Protein AF-A0A2K2V4R6-F1 (afdb_monomer_lite)

pLDDT: mean 94.75, std 5.12, range [68.94, 98.12]

Structure (mmCIF, N/CA/C/O backbone):
data_AF-A0A2K2V4R6-F1
#
_entry.id   AF-A0A2K2V4R6-F1
#
loop_
_atom_site.group_PDB
_atom_site.id
_atom_site.type_symbol
_atom_site.label_atom_id
_atom_site.label_alt_id
_atom_site.label_comp_id
_atom_site.label_asym_id
_atom_site.label_entity_id
_atom_site.label_seq_id
_atom_site.pdbx_PDB_ins_code
_atom_site.Cartn_x
_atom_site.Cartn_y
_atom_site.Cartn_z
_atom_site.occupancy
_atom_site.B_iso_or_equiv
_atom_site.auth_seq_id
_atom_site.auth_comp_id
_atom_site.auth_asym_id
_atom_site.auth_atom_id
_atom_site.pdbx_PDB_model_num
ATOM 1 N N . MET A 1 1 ? -5.737 -16.387 4.456 1.00 74.44 1 MET A N 1
ATOM 2 C CA . MET A 1 1 ? -4.474 -15.658 4.214 1.00 74.44 1 MET A CA 1
ATOM 3 C C . MET A 1 1 ? -4.556 -15.126 2.799 1.00 74.44 1 MET A C 1
ATOM 5 O O . MET A 1 1 ? -4.904 -15.907 1.922 1.00 74.44 1 MET A O 1
ATOM 9 N N . ILE A 1 2 ? -4.364 -13.822 2.600 1.00 91.00 2 ILE A N 1
ATOM 10 C CA . ILE A 1 2 ? -4.498 -13.191 1.280 1.00 91.00 2 ILE A CA 1
ATOM 11 C C . ILE A 1 2 ? -3.366 -13.734 0.386 1.00 91.00 2 ILE A C 1
ATOM 13 O O . ILE A 1 2 ? -2.211 -13.632 0.804 1.00 91.00 2 ILE A O 1
ATOM 17 N N . PRO A 1 3 ? -3.648 -14.341 -0.782 1.00 96.25 3 PRO A N 1
ATOM 18 C CA . PRO A 1 3 ? -2.596 -14.892 -1.634 1.00 96.25 3 PRO A CA 1
ATOM 19 C C . PRO A 1 3 ? -1.662 -13.799 -2.177 1.00 96.25 3 PRO A C 1
ATOM 21 O O . PRO A 1 3 ? -2.056 -12.640 -2.281 1.00 96.25 3 PRO A O 1
ATOM 24 N N . GLU A 1 4 ? -0.415 -14.144 -2.514 1.00 97.62 4 GLU A N 1
ATOM 25 C CA . GLU A 1 4 ? 0.493 -13.187 -3.160 1.00 97.62 4 GLU A CA 1
ATOM 26 C C . GLU A 1 4 ? 0.011 -12.906 -4.593 1.00 97.62 4 GLU A C 1
ATOM 28 O O . GLU A 1 4 ? -0.136 -13.843 -5.385 1.00 97.62 4 GLU A O 1
ATOM 33 N N . PRO A 1 5 ? -0.224 -11.638 -4.976 1.00 97.56 5 PRO A N 1
ATOM 34 C CA . PRO A 1 5 ? -0.698 -11.311 -6.312 1.00 97.56 5 PRO A CA 1
ATOM 35 C C . PRO A 1 5 ? 0.477 -11.240 -7.299 1.00 97.56 5 PRO A C 1
ATOM 37 O O . PRO A 1 5 ? 0.893 -10.155 -7.712 1.00 97.56 5 PRO A O 1
ATOM 40 N N . VAL A 1 6 ? 1.012 -12.401 -7.688 1.00 97.88 6 VAL A N 1
ATOM 41 C CA . VAL A 1 6 ? 2.203 -12.522 -8.557 1.00 97.88 6 VAL A CA 1
ATOM 42 C C . VAL A 1 6 ? 2.048 -11.740 -9.866 1.00 97.88 6 VAL A C 1
ATOM 44 O O . VAL A 1 6 ? 2.954 -11.014 -10.259 1.00 97.88 6 VAL A O 1
ATOM 47 N N . GLU A 1 7 ? 0.882 -11.800 -10.512 1.00 97.88 7 GLU A N 1
ATOM 48 C CA . GLU A 1 7 ? 0.629 -11.062 -11.760 1.00 97.88 7 GLU A CA 1
ATOM 49 C C . GLU A 1 7 ? 0.729 -9.538 -11.580 1.00 97.88 7 GLU A C 1
ATOM 51 O O . GLU A 1 7 ? 1.312 -8.848 -12.419 1.00 97.88 7 GLU A O 1
ATOM 56 N N . ILE A 1 8 ? 0.208 -9.014 -10.463 1.00 98.12 8 ILE A N 1
ATOM 57 C CA . ILE A 1 8 ? 0.298 -7.587 -10.120 1.00 98.12 8 ILE A CA 1
ATOM 58 C C . ILE A 1 8 ? 1.752 -7.221 -9.816 1.00 98.12 8 ILE A C 1
ATOM 60 O O . ILE A 1 8 ? 2.223 -6.175 -10.259 1.00 98.12 8 ILE A O 1
ATOM 64 N N . LYS A 1 9 ? 2.478 -8.085 -9.096 1.00 98.12 9 LYS A N 1
ATOM 65 C CA . LYS A 1 9 ? 3.902 -7.895 -8.794 1.00 98.12 9 LYS A CA 1
ATOM 66 C C . LYS A 1 9 ? 4.727 -7.769 -10.074 1.00 98.12 9 LYS A C 1
ATOM 68 O O . LYS A 1 9 ? 5.493 -6.819 -10.213 1.00 98.12 9 LYS A O 1
ATOM 73 N N . GLU A 1 10 ? 4.521 -8.675 -11.027 1.00 97.81 10 GLU A N 1
ATOM 74 C CA . GLU A 1 10 ? 5.193 -8.648 -12.330 1.00 97.81 10 GLU A CA 1
ATOM 75 C C . GLU A 1 10 ? 4.836 -7.410 -13.151 1.00 97.81 10 GLU A C 1
ATOM 77 O O . GLU A 1 10 ? 5.681 -6.836 -13.838 1.00 97.81 10 GLU A O 1
ATOM 82 N N . GLU A 1 11 ? 3.586 -6.960 -13.083 1.00 97.69 11 GLU A N 1
ATOM 83 C CA . GLU A 1 11 ? 3.190 -5.723 -13.743 1.00 97.69 11 GLU A CA 1
ATOM 84 C C . GLU A 1 11 ? 3.884 -4.498 -13.146 1.00 97.69 11 GLU A C 1
ATOM 86 O O . GLU A 1 11 ? 4.413 -3.676 -13.894 1.00 97.69 11 GLU A O 1
ATOM 91 N N . ILE A 1 12 ? 3.961 -4.407 -11.817 1.00 97.88 12 ILE A N 1
ATOM 92 C CA . ILE A 1 12 ? 4.695 -3.335 -11.141 1.00 97.88 12 ILE A CA 1
ATOM 93 C C . ILE A 1 12 ? 6.175 -3.370 -11.540 1.00 97.88 12 ILE A C 1
ATOM 95 O O . ILE A 1 12 ? 6.723 -2.323 -11.877 1.00 97.88 12 ILE A O 1
ATOM 99 N N . ARG A 1 13 ? 6.809 -4.553 -11.594 1.00 97.25 13 ARG A N 1
ATOM 100 C CA . ARG A 1 13 ? 8.203 -4.705 -12.060 1.00 97.25 13 ARG A CA 1
ATOM 101 C C . ARG A 1 13 ? 8.403 -4.153 -13.468 1.00 97.25 13 ARG A C 1
ATOM 103 O O . ARG A 1 13 ? 9.362 -3.423 -13.702 1.00 97.25 13 ARG A O 1
ATOM 110 N N . ARG A 1 14 ? 7.484 -4.443 -14.397 1.00 97.31 14 ARG A N 1
ATOM 111 C CA . ARG A 1 14 ? 7.527 -3.866 -15.752 1.00 97.31 14 ARG A CA 1
ATOM 112 C C . ARG A 1 14 ? 7.420 -2.343 -15.718 1.00 97.31 14 ARG A C 1
ATOM 114 O O . ARG A 1 14 ? 8.183 -1.672 -16.405 1.00 97.31 14 ARG A O 1
ATOM 121 N N . MET A 1 15 ? 6.522 -1.795 -14.900 1.00 97.38 15 MET A N 1
ATOM 122 C CA . MET A 1 15 ? 6.350 -0.345 -14.772 1.00 97.38 15 MET A CA 1
ATOM 123 C C . MET A 1 15 ? 7.565 0.345 -14.141 1.00 97.38 15 MET A C 1
ATOM 125 O O . MET A 1 15 ? 7.925 1.432 -14.583 1.00 97.38 15 MET A O 1
ATOM 129 N N . MET A 1 16 ? 8.250 -0.288 -13.186 1.00 96.56 16 MET A N 1
ATOM 130 C CA . MET A 1 16 ? 9.500 0.233 -12.607 1.00 96.56 16 MET A CA 1
ATOM 131 C C . MET A 1 16 ? 10.611 0.415 -13.655 1.00 96.56 16 MET A C 1
ATOM 133 O O . MET A 1 16 ? 11.476 1.264 -13.483 1.00 96.56 16 MET A O 1
ATOM 137 N N . GLY A 1 17 ? 10.584 -0.341 -14.760 1.00 95.75 17 GLY A N 1
ATOM 138 C CA . GLY A 1 17 ? 11.509 -0.153 -15.884 1.00 95.75 17 GLY A CA 1
ATOM 139 C C . GLY A 1 17 ? 11.176 1.038 -16.795 1.00 95.75 17 GLY A C 1
ATOM 140 O O . GLY A 1 17 ? 11.973 1.373 -17.667 1.00 95.75 17 GLY A O 1
ATOM 141 N N . VAL A 1 18 ? 10.004 1.660 -16.625 1.00 95.75 18 VAL A N 1
ATOM 142 C CA . VAL A 1 18 ? 9.476 2.718 -17.509 1.00 95.75 18 VAL A CA 1
ATOM 143 C C . VAL A 1 18 ? 9.263 4.042 -16.767 1.00 95.75 18 VAL A C 1
ATOM 145 O O . VAL A 1 18 ? 9.304 5.105 -17.383 1.00 95.75 18 VAL A O 1
ATOM 148 N N . MET A 1 19 ? 9.028 4.006 -15.454 1.00 95.69 19 MET A N 1
ATOM 149 C CA . MET A 1 19 ? 8.746 5.187 -14.634 1.00 95.69 19 MET A CA 1
ATOM 150 C C . MET A 1 19 ? 9.382 5.094 -13.248 1.00 95.69 19 MET A C 1
ATOM 152 O O . MET A 1 19 ? 9.908 4.053 -12.864 1.00 95.69 19 MET A O 1
ATOM 156 N N . ASP A 1 20 ? 9.298 6.192 -12.490 1.00 97.19 20 ASP A N 1
ATOM 157 C CA . ASP A 1 20 ? 9.737 6.231 -11.096 1.00 97.19 20 ASP A CA 1
ATOM 158 C C . ASP A 1 20 ? 9.135 5.070 -10.296 1.00 97.19 20 ASP A C 1
ATOM 160 O O . ASP A 1 20 ? 7.932 4.803 -10.343 1.00 97.19 20 ASP A O 1
ATOM 164 N N . GLU A 1 21 ? 9.984 4.383 -9.542 1.00 96.31 21 GLU A N 1
ATOM 165 C CA . GLU A 1 21 ? 9.611 3.165 -8.834 1.00 96.31 21 GLU A CA 1
ATOM 166 C C . GLU A 1 21 ? 8.514 3.404 -7.794 1.00 96.31 21 GLU A C 1
ATOM 168 O O . GLU A 1 21 ? 7.592 2.594 -7.652 1.00 96.31 21 GLU A O 1
ATOM 173 N N . LYS A 1 22 ? 8.582 4.538 -7.079 1.00 94.75 22 LYS A N 1
ATOM 174 C CA . LYS A 1 22 ? 7.561 4.898 -6.095 1.00 94.75 22 LYS A CA 1
ATOM 175 C C . LYS A 1 22 ? 6.238 5.191 -6.782 1.00 94.75 22 LYS A C 1
ATOM 177 O O . LYS A 1 22 ? 5.216 4.972 -6.158 1.00 94.75 22 LYS A O 1
ATOM 182 N N . LEU A 1 23 ? 6.217 5.646 -8.033 1.00 95.75 23 LEU A N 1
ATOM 183 C CA . LEU A 1 23 ? 4.974 5.760 -8.802 1.00 95.75 23 LEU A CA 1
ATOM 184 C C . LEU A 1 23 ? 4.505 4.401 -9.336 1.00 95.75 23 LEU A C 1
ATOM 186 O O . LEU A 1 23 ? 3.311 4.105 -9.291 1.00 95.75 23 LEU A O 1
ATOM 190 N N . ALA A 1 24 ? 5.428 3.547 -9.781 1.00 97.38 24 ALA A N 1
ATOM 191 C CA . ALA A 1 24 ? 5.121 2.229 -10.330 1.00 97.38 24 ALA A CA 1
ATOM 192 C C . ALA A 1 24 ? 4.385 1.326 -9.326 1.00 97.38 24 ALA A C 1
ATOM 194 O O . ALA A 1 24 ? 3.434 0.640 -9.695 1.00 97.38 24 ALA A O 1
ATOM 195 N N . VAL A 1 25 ? 4.754 1.358 -8.040 1.00 97.00 25 VAL A N 1
ATOM 196 C CA . VAL A 1 25 ? 4.080 0.550 -7.002 1.00 97.00 25 VAL A CA 1
ATOM 197 C C . VAL A 1 25 ? 2.650 1.024 -6.680 1.00 97.00 25 VAL A C 1
ATOM 199 O O . VAL A 1 25 ? 1.868 0.309 -6.051 1.00 97.00 25 VAL A O 1
ATOM 202 N N . TRP A 1 26 ? 2.279 2.212 -7.160 1.00 97.62 26 TRP A N 1
ATOM 203 C CA . TRP A 1 26 ? 0.923 2.768 -7.105 1.00 97.62 26 TRP A CA 1
ATOM 204 C C . TRP A 1 26 ? 0.216 2.717 -8.463 1.00 97.62 26 TRP A C 1
ATOM 206 O O . TRP A 1 26 ? -0.875 3.270 -8.618 1.00 97.62 26 TRP A O 1
ATOM 216 N N . TYR A 1 27 ? 0.803 2.042 -9.457 1.00 95.19 27 TYR A N 1
ATOM 217 C CA . TYR A 1 27 ? 0.268 1.993 -10.810 1.00 95.19 27 TYR A CA 1
ATOM 218 C C . TYR A 1 27 ? -1.165 1.447 -10.827 1.00 95.19 27 TYR A C 1
ATOM 220 O O . TYR A 1 27 ? -1.438 0.304 -10.446 1.00 95.19 27 TYR A O 1
ATOM 228 N N . GLY A 1 28 ? -2.102 2.313 -11.227 1.00 95.50 28 GLY A N 1
ATOM 229 C CA . GLY A 1 28 ? -3.536 2.021 -11.254 1.00 95.50 28 GLY A CA 1
ATOM 230 C C . GLY A 1 28 ? -4.130 1.609 -9.903 1.00 95.50 28 GLY A C 1
ATOM 231 O O . GLY A 1 28 ? -5.210 1.024 -9.883 1.00 95.50 28 GLY A O 1
ATOM 232 N N . ASN A 1 29 ? -3.427 1.850 -8.789 1.00 97.62 29 ASN A N 1
ATOM 233 C CA . ASN A 1 29 ? -3.751 1.328 -7.460 1.00 97.62 29 ASN A CA 1
ATOM 234 C C . ASN A 1 29 ? -4.057 -0.182 -7.454 1.00 97.62 29 ASN A C 1
ATOM 236 O O . ASN A 1 29 ? -4.929 -0.636 -6.708 1.00 97.62 29 ASN A O 1
ATOM 240 N N . LYS A 1 30 ? -3.403 -0.969 -8.320 1.00 97.88 30 LYS A N 1
ATOM 241 C CA . LYS A 1 30 ? -3.750 -2.385 -8.530 1.00 97.88 30 LYS A CA 1
ATOM 242 C C . LYS A 1 30 ? -3.524 -3.217 -7.272 1.00 97.88 30 LYS A C 1
ATOM 244 O O . LYS A 1 30 ? -4.426 -3.932 -6.837 1.00 97.88 30 LYS A O 1
ATOM 249 N N . LEU A 1 31 ? -2.356 -3.063 -6.650 1.00 97.75 31 LEU A N 1
ATOM 250 C CA . LEU A 1 31 ? -2.006 -3.751 -5.407 1.00 97.75 31 LEU A CA 1
ATOM 251 C C . LEU A 1 31 ? -2.886 -3.297 -4.236 1.00 97.75 31 LEU A C 1
ATOM 253 O O . LEU A 1 31 ? -3.403 -4.116 -3.482 1.00 97.75 31 LEU A O 1
ATOM 257 N N . GLN A 1 32 ? -3.098 -1.988 -4.115 1.00 97.94 32 GLN A N 1
ATOM 258 C CA . GLN A 1 32 ? -3.924 -1.378 -3.078 1.00 97.94 32 GLN A CA 1
ATOM 259 C C . GLN A 1 32 ? -5.363 -1.890 -3.190 1.00 97.94 32 GLN A C 1
ATOM 261 O O . GLN A 1 32 ? -5.951 -2.305 -2.199 1.00 97.94 32 GLN A O 1
ATOM 266 N N . SER A 1 33 ? -5.911 -1.944 -4.405 1.00 98.00 33 SER A N 1
ATOM 267 C CA . SER A 1 33 ? -7.257 -2.465 -4.659 1.00 98.00 33 SER A CA 1
ATOM 268 C C . SER A 1 33 ? -7.363 -3.961 -4.369 1.00 98.00 33 SER A C 1
ATOM 270 O O . SER A 1 33 ? -8.398 -4.412 -3.884 1.00 98.00 33 SER A O 1
ATOM 272 N N . TYR A 1 34 ? -6.314 -4.732 -4.665 1.00 98.06 34 TYR A N 1
ATOM 273 C CA . TYR A 1 34 ? -6.254 -6.159 -4.358 1.00 98.06 34 TYR A CA 1
ATOM 274 C C . TYR A 1 34 ? -6.348 -6.413 -2.850 1.00 98.06 34 TYR A C 1
ATOM 276 O O . TYR A 1 34 ? -7.217 -7.162 -2.417 1.00 98.06 34 TYR A O 1
ATOM 284 N N . ILE A 1 35 ? -5.527 -5.721 -2.055 1.00 96.94 35 ILE A N 1
ATOM 285 C CA . ILE A 1 35 ? -5.529 -5.846 -0.591 1.00 96.94 35 ILE A CA 1
ATOM 286 C C . ILE A 1 35 ? -6.832 -5.291 0.002 1.00 96.94 35 ILE A C 1
ATOM 288 O O . ILE A 1 35 ? -7.428 -5.907 0.881 1.00 96.94 35 ILE A O 1
ATOM 292 N N . TYR A 1 36 ? -7.322 -4.152 -0.499 1.00 97.56 36 TYR A N 1
ATOM 293 C CA . TYR A 1 36 ? -8.515 -3.498 0.040 1.00 97.56 36 TYR A CA 1
ATOM 294 C C . TYR A 1 36 ? -9.772 -4.363 -0.035 1.00 97.56 36 TYR A C 1
ATOM 296 O O . TYR A 1 36 ? -10.619 -4.265 0.846 1.00 97.56 36 TYR A O 1
ATOM 304 N N . LYS A 1 37 ? -9.903 -5.234 -1.044 1.00 96.56 37 LYS A N 1
ATOM 305 C CA . LYS A 1 37 ? -11.039 -6.170 -1.138 1.00 96.56 37 LYS A CA 1
ATOM 306 C C . LYS A 1 37 ? -11.201 -7.027 0.119 1.00 96.56 37 LYS A C 1
ATOM 308 O O . LYS A 1 37 ? -12.331 -7.329 0.484 1.00 96.56 37 LYS A O 1
ATOM 313 N N . GLU A 1 38 ? -10.097 -7.349 0.781 1.00 95.00 38 GLU A N 1
ATOM 314 C CA . GLU A 1 38 ? -10.052 -8.231 1.949 1.00 95.00 38 GLU A CA 1
ATOM 315 C C . GLU A 1 38 ? -10.283 -7.482 3.266 1.00 95.00 38 GLU A C 1
ATOM 317 O O . GLU A 1 38 ? -10.757 -8.062 4.237 1.00 95.00 38 GLU A O 1
ATOM 322 N N . VAL A 1 39 ? -9.978 -6.181 3.303 1.00 93.56 39 VAL A N 1
ATOM 323 C CA . VAL A 1 39 ? -10.125 -5.332 4.504 1.00 93.56 39 VAL A CA 1
ATOM 324 C C . VAL A 1 39 ? -11.285 -4.339 4.392 1.00 93.56 39 VAL A C 1
ATOM 326 O O . VAL A 1 39 ? -11.503 -3.502 5.272 1.00 93.56 39 VAL A O 1
ATOM 329 N N . LYS A 1 40 ? -12.056 -4.419 3.304 1.00 93.12 40 LYS A N 1
ATOM 330 C CA . LYS A 1 40 ? -13.234 -3.585 3.078 1.00 93.12 40 LYS A CA 1
ATOM 331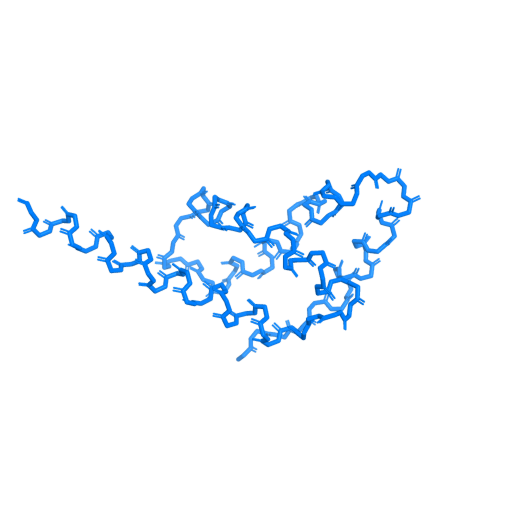 C C . LYS A 1 40 ? -14.241 -3.813 4.204 1.00 93.12 40 LYS A C 1
ATOM 333 O O . LYS A 1 40 ? -14.644 -4.939 4.472 1.00 93.12 40 LYS A O 1
ATOM 338 N N . GLY A 1 41 ? -14.682 -2.722 4.825 1.00 91.31 41 GLY A N 1
ATOM 339 C CA . GLY A 1 41 ? -15.583 -2.751 5.981 1.00 91.31 41 GLY A CA 1
ATOM 340 C C . GLY A 1 41 ? -14.868 -2.594 7.324 1.00 91.31 41 GLY A C 1
ATOM 341 O O . GLY A 1 41 ? -15.518 -2.207 8.286 1.00 91.31 41 GLY A O 1
ATOM 342 N N . MET A 1 42 ? -13.548 -2.803 7.377 1.00 91.19 42 MET A N 1
ATOM 343 C CA . MET A 1 42 ? -12.720 -2.457 8.545 1.00 91.19 42 MET A CA 1
ATOM 344 C C . MET A 1 42 ? -12.185 -1.022 8.460 1.00 91.19 42 MET A C 1
ATOM 346 O O . MET A 1 42 ? -11.961 -0.370 9.471 1.00 91.19 42 MET A O 1
ATOM 350 N N . ILE A 1 43 ? -11.967 -0.529 7.241 1.00 94.50 43 ILE A N 1
ATOM 351 C CA . ILE A 1 43 ? -11.424 0.800 6.959 1.00 94.50 43 ILE A CA 1
ATOM 352 C C . ILE A 1 43 ? -12.030 1.332 5.656 1.00 94.50 43 ILE A C 1
ATOM 354 O O . ILE A 1 43 ? -12.338 0.554 4.748 1.00 94.50 43 ILE A O 1
ATOM 358 N N . ASP A 1 44 ? -12.222 2.648 5.547 1.00 95.94 44 ASP A N 1
ATOM 359 C CA . ASP A 1 44 ? -12.628 3.272 4.288 1.00 95.94 44 ASP A CA 1
ATOM 360 C C . ASP A 1 44 ? -11.448 3.385 3.306 1.00 95.94 44 ASP A C 1
ATOM 362 O O . ASP A 1 44 ? -10.276 3.390 3.687 1.00 95.94 44 ASP A O 1
ATOM 366 N N . TRP A 1 45 ? -11.758 3.501 2.015 1.00 96.62 45 TRP A N 1
ATOM 367 C CA . TRP A 1 45 ? -10.751 3.529 0.952 1.00 96.62 45 TRP A CA 1
ATOM 368 C C . TRP A 1 45 ? -9.722 4.653 1.117 1.00 96.62 45 TRP A C 1
ATOM 370 O O . TRP A 1 45 ? -8.533 4.433 0.892 1.00 96.62 45 TRP A O 1
ATOM 380 N N . ARG A 1 46 ? -10.147 5.854 1.525 1.00 96.56 46 ARG A N 1
ATOM 381 C CA . ARG A 1 46 ? -9.246 7.005 1.648 1.00 96.56 46 ARG A CA 1
ATOM 382 C C . ARG A 1 46 ? -8.264 6.790 2.792 1.00 96.56 46 ARG A C 1
ATOM 384 O O . ARG A 1 46 ? -7.062 6.958 2.590 1.00 96.56 46 ARG A O 1
ATOM 391 N N . SER A 1 47 ? -8.762 6.382 3.956 1.00 95.94 47 SER A N 1
ATOM 392 C CA . SER A 1 47 ? -7.920 6.061 5.110 1.00 95.94 47 SER A CA 1
ATOM 393 C C . SER A 1 47 ? -6.971 4.898 4.821 1.00 95.94 47 SER A C 1
ATOM 395 O O . SER A 1 47 ? -5.814 4.917 5.241 1.00 95.94 47 SER A O 1
ATOM 397 N N . PHE A 1 48 ? -7.432 3.90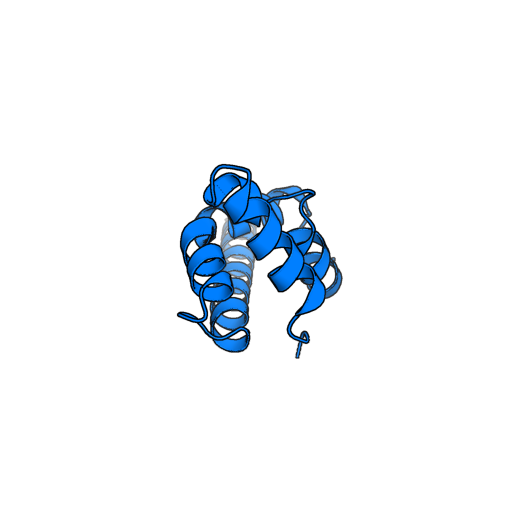0 4.065 1.00 97.44 48 PHE A N 1
ATOM 398 C CA . PHE A 1 48 ? -6.598 2.783 3.636 1.00 97.44 48 PHE A CA 1
ATOM 399 C C . PHE A 1 48 ? -5.446 3.236 2.734 1.00 97.44 48 PHE A C 1
ATOM 401 O O . PHE A 1 48 ? -4.303 2.846 2.963 1.00 97.44 48 PHE A O 1
ATOM 408 N N . LEU A 1 49 ? -5.705 4.097 1.744 1.00 97.50 49 LEU A N 1
ATOM 409 C CA . LEU A 1 49 ? -4.636 4.642 0.904 1.00 97.50 49 LEU A CA 1
ATOM 410 C C . LEU A 1 49 ? -3.633 5.468 1.714 1.00 97.50 49 LEU A C 1
ATOM 412 O O . LEU A 1 49 ? -2.432 5.372 1.468 1.00 97.50 49 LEU A O 1
ATOM 416 N N . GLU A 1 50 ? -4.093 6.237 2.704 1.00 96.62 50 GLU A N 1
ATOM 417 C CA . GLU A 1 50 ? -3.193 6.971 3.598 1.00 96.62 50 GLU A CA 1
ATOM 418 C C . GLU A 1 50 ? -2.300 6.020 4.407 1.00 96.62 50 GLU A C 1
ATOM 420 O O . GLU A 1 50 ? -1.089 6.233 4.498 1.00 96.62 50 GLU A O 1
ATOM 425 N N . LEU A 1 51 ? -2.865 4.939 4.949 1.00 96.38 51 LEU A N 1
ATOM 426 C CA . LEU A 1 51 ? -2.109 3.897 5.645 1.00 96.38 51 LEU A CA 1
ATOM 427 C C . LEU A 1 51 ? -1.055 3.279 4.718 1.00 96.38 51 LEU A C 1
ATOM 429 O O . LEU A 1 51 ? 0.127 3.252 5.058 1.00 96.38 51 LEU A O 1
ATOM 433 N N . MET A 1 52 ? -1.455 2.872 3.513 1.00 97.31 52 MET A N 1
ATOM 434 C CA . MET A 1 52 ? -0.551 2.281 2.522 1.00 97.31 52 MET A CA 1
ATOM 435 C C . MET A 1 52 ? 0.553 3.253 2.079 1.00 97.31 52 MET A C 1
ATOM 437 O O . MET A 1 52 ? 1.679 2.825 1.827 1.00 97.31 52 MET A O 1
ATOM 441 N N . SER A 1 53 ? 0.280 4.564 2.030 1.00 96.81 53 SER A N 1
ATOM 442 C CA . SER A 1 53 ? 1.271 5.586 1.649 1.00 96.81 53 SER A CA 1
ATOM 44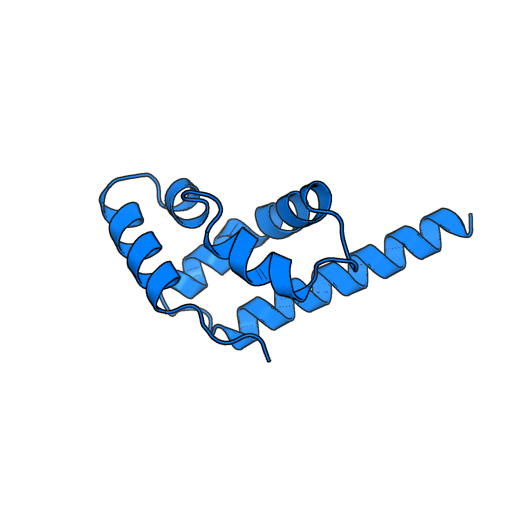3 C C . SER A 1 53 ? 2.500 5.577 2.560 1.00 96.81 53 SER A C 1
ATOM 445 O O . SER A 1 53 ? 3.632 5.700 2.079 1.00 96.81 53 SER A O 1
ATOM 447 N N . LYS A 1 54 ? 2.288 5.300 3.854 1.00 96.56 54 LYS A N 1
ATOM 448 C CA . LYS A 1 54 ? 3.331 5.201 4.887 1.00 96.56 54 LYS A CA 1
ATOM 449 C C . LYS A 1 54 ? 4.212 3.959 4.713 1.00 96.56 54 LYS A C 1
ATOM 451 O O . LYS A 1 54 ? 5.292 3.910 5.288 1.00 96.56 54 LYS A O 1
ATOM 456 N N . ARG A 1 55 ? 3.781 2.996 3.889 1.00 96.12 55 ARG A N 1
ATOM 457 C CA . ARG A 1 55 ? 4.461 1.721 3.605 1.00 96.12 55 ARG A CA 1
ATOM 458 C C . ARG A 1 55 ? 5.050 1.624 2.204 1.00 96.12 55 ARG A C 1
ATOM 460 O O . ARG A 1 55 ? 5.458 0.549 1.780 1.00 96.12 55 ARG A O 1
ATOM 467 N N . THR A 1 56 ? 5.122 2.732 1.463 1.00 97.25 56 THR A N 1
ATOM 468 C CA . THR A 1 56 ? 5.616 2.728 0.073 1.00 97.25 56 THR A CA 1
ATOM 469 C C . THR A 1 56 ? 6.995 2.065 -0.066 1.00 97.25 56 THR A C 1
ATOM 471 O O . THR A 1 56 ? 7.244 1.383 -1.056 1.00 97.25 56 THR A O 1
ATOM 474 N N . GLN A 1 57 ? 7.888 2.218 0.920 1.00 97.38 57 GLN A N 1
ATOM 475 C CA . GLN A 1 57 ? 9.200 1.562 0.894 1.00 97.38 57 GLN A CA 1
ATOM 476 C C . GLN A 1 57 ? 9.097 0.045 1.064 1.00 97.38 57 GLN A C 1
ATOM 478 O O . GLN A 1 57 ? 9.727 -0.696 0.321 1.00 97.38 57 GLN A O 1
ATOM 483 N N . GLU A 1 58 ? 8.282 -0.441 1.992 1.00 98.06 58 GLU A N 1
ATOM 484 C CA . GLU A 1 58 ? 8.058 -1.870 2.198 1.00 98.06 58 GLU A CA 1
ATOM 485 C C . GLU A 1 58 ? 7.385 -2.525 0.989 1.00 98.06 58 GLU A C 1
ATOM 487 O O . GLU A 1 58 ? 7.750 -3.643 0.628 1.00 98.06 58 GLU A O 1
ATOM 492 N N . LEU A 1 59 ? 6.485 -1.811 0.302 1.00 97.50 59 LEU A N 1
ATOM 493 C CA . LEU A 1 59 ? 5.919 -2.275 -0.967 1.00 97.50 59 LEU A CA 1
ATOM 494 C C . LEU A 1 59 ? 7.011 -2.452 -2.033 1.00 97.50 59 LEU A C 1
ATOM 496 O O . LEU A 1 59 ? 7.050 -3.482 -2.701 1.00 97.50 59 LEU A O 1
ATOM 500 N N . LEU A 1 60 ? 7.934 -1.491 -2.166 1.00 97.81 60 LEU A N 1
ATOM 501 C CA . LEU A 1 60 ? 9.068 -1.604 -3.093 1.00 97.81 60 LEU A CA 1
ATOM 502 C C . LEU A 1 60 ? 9.975 -2.786 -2.750 1.00 97.81 60 LEU A C 1
ATOM 504 O O . LEU A 1 60 ? 10.353 -3.558 -3.630 1.00 97.81 60 LEU A O 1
ATOM 508 N N . ARG A 1 61 ? 10.291 -2.955 -1.465 1.00 98.06 61 ARG A N 1
ATOM 509 C CA . ARG A 1 61 ? 11.103 -4.075 -0.979 1.00 98.06 61 ARG A CA 1
ATOM 510 C C . ARG A 1 61 ? 10.440 -5.421 -1.262 1.00 98.06 61 ARG A C 1
ATOM 512 O O . ARG A 1 61 ? 11.124 -6.359 -1.657 1.00 98.06 61 ARG A O 1
ATOM 519 N N . TRP A 1 62 ? 9.115 -5.516 -1.138 1.00 97.94 62 TRP A N 1
ATOM 520 C CA . TRP A 1 62 ? 8.373 -6.717 -1.529 1.00 97.94 62 TRP A CA 1
ATOM 521 C C . TRP A 1 62 ? 8.492 -7.008 -3.030 1.00 97.94 62 TRP A C 1
ATOM 523 O O . TRP A 1 62 ? 8.785 -8.143 -3.417 1.00 97.94 62 TRP A O 1
ATOM 533 N N . VAL A 1 63 ? 8.338 -5.992 -3.887 1.00 97.44 63 VAL A N 1
ATOM 534 C CA . VAL A 1 63 ? 8.502 -6.149 -5.344 1.00 97.44 63 VAL A CA 1
ATOM 535 C C . VAL A 1 63 ? 9.913 -6.639 -5.698 1.00 97.44 63 VAL A C 1
ATOM 537 O O . VAL A 1 63 ? 10.062 -7.485 -6.583 1.00 97.44 63 VAL A O 1
ATOM 540 N N . ARG A 1 64 ? 10.931 -6.172 -4.967 1.00 96.88 64 ARG A N 1
ATOM 541 C CA . ARG A 1 64 ? 12.343 -6.572 -5.100 1.00 96.88 64 ARG A CA 1
ATOM 542 C C . ARG A 1 64 ? 12.714 -7.891 -4.415 1.00 96.88 64 ARG A C 1
ATOM 544 O O . ARG A 1 64 ? 13.879 -8.259 -4.427 1.00 96.88 64 ARG A O 1
ATOM 551 N N . GLU A 1 65 ? 11.744 -8.600 -3.836 1.00 96.75 65 GLU A N 1
ATOM 552 C CA . GLU A 1 65 ? 11.959 -9.872 -3.117 1.00 96.75 65 GLU A CA 1
ATOM 553 C C . GLU A 1 65 ? 12.799 -9.748 -1.836 1.00 96.75 65 GLU A C 1
ATOM 555 O O . GLU A 1 65 ? 13.245 -10.742 -1.272 1.00 96.75 65 GLU A O 1
ATOM 560 N N . GLU A 1 66 ? 12.960 -8.531 -1.320 1.00 97.94 66 GLU A N 1
ATOM 561 C CA . GLU A 1 66 ? 13.657 -8.255 -0.060 1.00 97.94 66 GLU A CA 1
ATOM 562 C C . GLU A 1 66 ? 12.745 -8.424 1.168 1.00 97.94 66 GLU A C 1
ATOM 564 O O . GLU A 1 66 ? 13.221 -8.491 2.302 1.00 97.94 66 GLU A O 1
ATOM 569 N N . VAL A 1 67 ? 11.427 -8.435 0.953 1.00 97.62 67 VAL A N 1
ATOM 570 C CA . VAL A 1 67 ? 10.385 -8.640 1.969 1.00 97.62 67 VAL A CA 1
ATOM 571 C C . VAL A 1 67 ? 9.403 -9.680 1.439 1.00 97.62 67 VAL A C 1
ATOM 573 O O . VAL A 1 67 ? 8.953 -9.583 0.295 1.00 97.62 67 VAL A O 1
ATOM 576 N N . LYS A 1 68 ? 9.060 -10.680 2.259 1.00 97.69 68 LYS A N 1
ATOM 577 C CA . LYS A 1 68 ? 8.064 -11.690 1.881 1.00 97.69 68 LYS A CA 1
ATOM 578 C C . LYS A 1 68 ? 6.661 -11.098 1.916 1.00 97.69 68 LYS A C 1
ATOM 580 O O . LYS A 1 68 ? 6.382 -10.172 2.677 1.00 97.69 68 LYS A O 1
ATOM 585 N N . TRP A 1 69 ? 5.763 -11.663 1.120 1.00 97.69 69 TRP A N 1
ATOM 586 C CA . TRP A 1 69 ? 4.378 -11.209 1.063 1.00 97.69 69 TRP A CA 1
ATOM 587 C C . TRP A 1 69 ? 3.687 -11.266 2.432 1.00 97.69 69 TRP A C 1
ATOM 589 O O . TRP A 1 69 ? 3.031 -10.310 2.840 1.00 97.69 69 TRP A O 1
ATOM 599 N N . GLU A 1 70 ? 3.904 -12.336 3.193 1.00 96.94 70 GLU A N 1
ATOM 600 C CA . GLU A 1 70 ? 3.315 -12.509 4.521 1.00 96.94 70 GLU A CA 1
ATOM 601 C C . GLU A 1 70 ? 3.843 -11.478 5.524 1.00 96.94 70 GLU A C 1
ATOM 603 O O . GLU A 1 70 ? 3.104 -11.027 6.397 1.00 96.94 70 GLU A O 1
ATOM 608 N N . ASP A 1 71 ? 5.109 -11.073 5.398 1.00 97.44 71 ASP A N 1
ATOM 609 C CA . ASP A 1 71 ? 5.698 -10.022 6.232 1.00 97.44 71 ASP A CA 1
ATOM 610 C C . ASP A 1 71 ? 5.068 -8.662 5.930 1.00 97.44 71 ASP A C 1
ATOM 612 O O . ASP A 1 71 ? 4.702 -7.930 6.850 1.00 97.44 71 ASP A O 1
ATOM 616 N N . LEU A 1 72 ? 4.874 -8.348 4.646 1.00 96.94 72 LEU A N 1
ATOM 617 C CA . LEU A 1 72 ? 4.193 -7.126 4.230 1.00 96.94 72 LEU A CA 1
ATOM 618 C C . LEU A 1 72 ?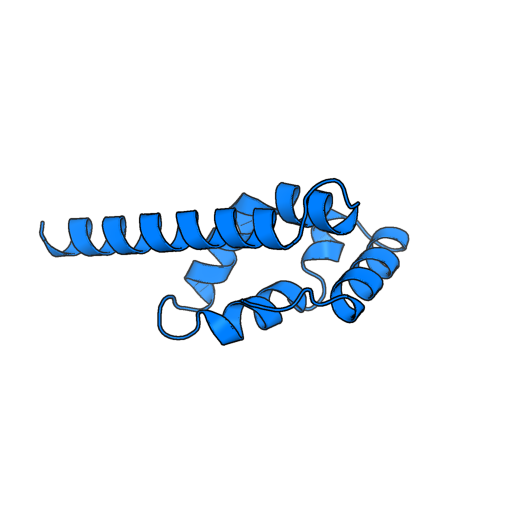 2.744 -7.089 4.739 1.00 96.94 72 LEU A C 1
ATOM 620 O O . LEU A 1 72 ? 2.312 -6.073 5.285 1.00 96.94 72 LEU A O 1
ATOM 624 N N . LEU A 1 73 ? 2.005 -8.196 4.605 1.00 96.88 73 LEU A N 1
ATOM 625 C CA . LEU A 1 73 ? 0.635 -8.295 5.110 1.00 96.88 73 LEU A CA 1
ATOM 626 C C . LEU A 1 73 ? 0.563 -8.103 6.626 1.00 96.88 73 LEU A C 1
ATOM 628 O O . LEU A 1 73 ? -0.330 -7.403 7.097 1.00 96.88 73 LEU A O 1
ATOM 632 N N . ARG A 1 74 ? 1.514 -8.666 7.382 1.00 96.38 74 ARG A N 1
ATOM 633 C CA . ARG A 1 74 ? 1.587 -8.478 8.839 1.00 96.38 74 ARG A CA 1
ATOM 634 C C . ARG A 1 74 ? 1.767 -7.012 9.223 1.00 96.38 74 ARG A C 1
ATOM 636 O O . ARG A 1 74 ? 1.070 -6.539 10.114 1.00 96.38 74 ARG A O 1
ATOM 643 N N . LEU A 1 75 ? 2.636 -6.276 8.528 1.00 95.69 75 LEU A N 1
ATOM 644 C CA . LEU A 1 75 ? 2.827 -4.841 8.779 1.00 95.69 75 LEU A CA 1
ATOM 645 C C . LEU A 1 75 ? 1.545 -4.036 8.528 1.00 95.69 75 LEU A C 1
ATOM 647 O O . LEU A 1 75 ? 1.195 -3.164 9.322 1.00 95.69 75 LEU A O 1
ATOM 651 N N . ILE A 1 76 ? 0.828 -4.347 7.445 1.00 95.19 76 ILE A N 1
ATOM 652 C CA . ILE A 1 76 ? -0.443 -3.691 7.111 1.00 95.19 76 ILE A CA 1
ATOM 653 C C . ILE A 1 76 ? -1.513 -4.030 8.159 1.00 95.19 76 ILE A C 1
ATOM 655 O O . ILE A 1 76 ? -2.236 -3.143 8.609 1.00 95.19 76 ILE A O 1
ATOM 659 N N . GLU A 1 77 ? -1.599 -5.291 8.586 1.00 94.81 77 GLU A N 1
ATOM 660 C CA . GLU A 1 77 ? -2.529 -5.727 9.630 1.00 94.81 77 GLU A CA 1
ATOM 661 C C . GLU A 1 77 ? -2.259 -5.021 10.968 1.00 94.81 77 GLU A C 1
ATOM 663 O O . GLU A 1 77 ? -3.190 -4.560 11.634 1.00 94.81 77 GLU A O 1
ATOM 668 N N . GLU A 1 78 ? -0.991 -4.890 11.360 1.00 95.44 78 GLU A N 1
ATOM 669 C CA . GLU A 1 78 ? -0.605 -4.146 12.560 1.00 95.44 78 GLU A CA 1
ATOM 670 C C . GLU A 1 78 ? -1.038 -2.679 12.497 1.00 95.44 78 GLU A C 1
ATOM 672 O O . GLU A 1 78 ? -1.527 -2.140 13.493 1.00 95.44 78 GLU A O 1
ATOM 677 N N . ASP A 1 79 ? -0.884 -2.029 11.343 1.00 94.50 79 ASP A N 1
ATOM 678 C CA . ASP A 1 79 ? -1.296 -0.638 11.158 1.00 94.50 79 ASP A CA 1
ATOM 679 C C . ASP A 1 79 ? -2.820 -0.480 11.209 1.00 94.50 79 ASP A C 1
ATOM 681 O O . ASP A 1 79 ? -3.316 0.464 11.829 1.00 94.50 79 ASP A O 1
ATOM 685 N N . LEU A 1 80 ? -3.567 -1.424 10.628 1.00 93.56 80 LEU A N 1
ATOM 686 C CA . LEU A 1 80 ? -5.030 -1.446 10.702 1.00 93.56 80 LEU A CA 1
ATOM 687 C C . LEU A 1 80 ? -5.506 -1.568 12.152 1.00 93.56 80 LEU A C 1
ATOM 689 O O . LEU A 1 80 ? -6.326 -0.769 12.598 1.00 93.56 80 LEU A O 1
ATOM 693 N N . ARG A 1 81 ? -4.926 -2.497 12.924 1.00 93.19 81 ARG A N 1
ATOM 694 C CA . ARG A 1 81 ? -5.245 -2.679 14.352 1.00 93.19 81 ARG A CA 1
ATOM 695 C C . ARG A 1 81 ? -4.898 -1.4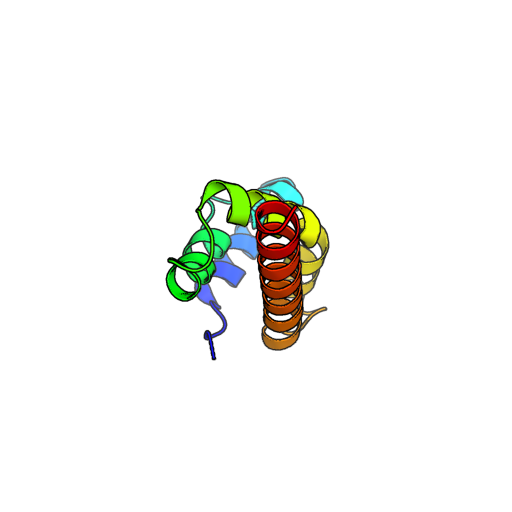45 15.185 1.00 93.19 81 ARG A C 1
ATOM 697 O O . ARG A 1 81 ? -5.633 -1.092 16.105 1.00 93.19 81 ARG A O 1
ATOM 704 N N . LYS A 1 82 ? -3.770 -0.785 14.899 1.00 92.56 82 LYS A N 1
ATOM 705 C CA . LYS A 1 82 ? -3.389 0.469 15.574 1.00 92.56 82 LYS A CA 1
ATOM 706 C C . LYS A 1 82 ? -4.382 1.583 15.268 1.00 92.56 82 LYS A C 1
ATOM 708 O O . LYS A 1 82 ? -4.749 2.319 16.181 1.00 92.56 82 LYS A O 1
ATOM 713 N N . LYS A 1 83 ? -4.825 1.692 14.014 1.00 89.44 83 LYS A N 1
ATOM 714 C CA . LYS A 1 83 ? -5.820 2.685 13.615 1.00 89.44 83 LYS A CA 1
ATOM 715 C C . LYS A 1 83 ? -7.169 2.439 14.290 1.00 89.44 83 LYS A C 1
ATOM 717 O O . LYS A 1 83 ? -7.709 3.370 14.869 1.00 89.44 83 LYS A O 1
ATOM 722 N N . GLU A 1 84 ? -7.661 1.203 14.279 1.00 87.88 84 GLU A N 1
ATOM 723 C CA . GLU A 1 84 ? -8.918 0.831 14.941 1.00 87.88 84 GLU A CA 1
ATOM 724 C C . GLU A 1 84 ? -8.912 1.224 16.427 1.00 87.88 84 GLU A C 1
ATOM 726 O O . GLU A 1 84 ? -9.851 1.852 16.911 1.00 87.88 84 GLU A O 1
ATOM 731 N N . ARG A 1 85 ? -7.816 0.936 17.144 1.00 87.88 85 ARG A N 1
ATOM 732 C CA . ARG A 1 85 ? -7.657 1.350 18.549 1.00 87.88 85 ARG A CA 1
ATOM 733 C C . ARG A 1 85 ? -7.666 2.867 18.717 1.00 87.88 85 ARG A C 1
ATOM 735 O O . ARG A 1 85 ? -8.338 3.361 19.611 1.00 87.88 85 ARG A O 1
ATOM 742 N N . ALA A 1 86 ? -6.948 3.598 17.867 1.00 86.56 86 ALA A N 1
ATOM 743 C CA . ALA A 1 86 ? -6.909 5.057 17.935 1.00 86.56 86 ALA A CA 1
ATOM 744 C C . ALA A 1 86 ? -8.287 5.687 17.671 1.00 86.56 86 ALA A C 1
ATOM 746 O O . ALA A 1 86 ? -8.667 6.639 18.352 1.00 86.56 86 ALA A O 1
ATOM 747 N N . ASP A 1 87 ? -9.044 5.137 16.719 1.00 85.00 87 ASP A N 1
ATOM 748 C CA . ASP A 1 87 ? -10.397 5.595 16.407 1.00 85.00 87 ASP A CA 1
ATOM 749 C C . ASP A 1 87 ? -11.344 5.322 17.600 1.00 85.00 87 ASP A C 1
ATOM 751 O O . ASP A 1 87 ? -12.082 6.221 18.009 1.00 85.00 87 ASP A O 1
ATOM 755 N N . LEU A 1 88 ? -11.257 4.146 18.240 1.00 81.75 88 LEU A N 1
ATOM 756 C CA . LEU A 1 88 ? -12.005 3.826 19.469 1.00 81.75 88 LEU A CA 1
ATOM 757 C C . LEU A 1 88 ? -11.645 4.753 20.639 1.00 81.75 88 LEU A C 1
ATOM 759 O O . LEU A 1 88 ? -12.537 5.301 21.286 1.00 81.75 88 LEU A O 1
ATOM 763 N N . ASP A 1 89 ? -10.354 4.971 20.888 1.00 87.62 89 ASP A N 1
ATOM 764 C CA . ASP A 1 89 ? -9.878 5.865 21.947 1.00 87.62 89 ASP A CA 1
ATOM 765 C C . ASP A 1 89 ? -10.346 7.310 21.726 1.00 87.62 89 ASP A C 1
ATOM 767 O O . ASP A 1 89 ? -10.582 8.037 22.690 1.00 87.62 89 ASP A O 1
ATOM 771 N N . SER A 1 90 ? -10.478 7.739 20.465 1.00 85.62 90 SER A N 1
ATOM 772 C CA . SER A 1 90 ? -10.990 9.067 20.113 1.00 85.62 90 SER A CA 1
ATOM 773 C C . SER A 1 90 ? -12.496 9.209 20.338 1.00 85.62 90 SER A C 1
ATOM 775 O O . SER A 1 90 ? -12.947 10.286 20.707 1.00 85.62 90 SER A O 1
ATOM 777 N N . PHE A 1 91 ? -13.261 8.128 20.153 1.00 82.44 91 PHE A N 1
ATOM 778 C CA . PHE A 1 91 ? -14.708 8.105 20.367 1.00 82.44 91 PHE A CA 1
ATOM 779 C C . PHE A 1 91 ? -15.090 8.072 21.855 1.00 82.44 91 PHE A C 1
ATOM 781 O O . PHE A 1 91 ? -16.150 8.562 22.233 1.00 82.44 91 PHE A O 1
ATOM 788 N N . LEU A 1 92 ? -14.240 7.483 22.702 1.00 82.12 92 LEU A N 1
ATOM 789 C CA . LEU A 1 92 ? -14.467 7.358 24.148 1.00 82.12 92 LEU A CA 1
ATOM 790 C C . LEU A 1 92 ? -14.053 8.600 24.964 1.00 82.12 92 LEU A C 1
ATOM 792 O O . LEU A 1 92 ? -14.169 8.573 26.191 1.00 82.12 92 LEU A O 1
ATOM 796 N N . ARG A 1 93 ? -13.546 9.657 24.319 1.00 68.94 93 ARG A N 1
ATOM 797 C CA . ARG A 1 93 ? -13.159 10.935 24.944 1.00 68.94 93 ARG A CA 1
ATOM 798 C C . ARG A 1 93 ? -14.218 12.004 24.721 1.00 68.94 93 ARG A C 1
ATOM 800 O O . ARG A 1 93 ? -14.420 12.793 25.669 1.00 68.94 93 ARG A O 1
#

Foldseek 3Di:
DQDDPVVLLVQLVVVVVVDPSLVSLCVVPPVLVSVCVVCPPLDDSVVSVVLVNVCSVVSSCCSVVVAPPVRSVVSSVVSSVVVSVVVVVVVVD

Radius of gyration: 14.01 Å; chains: 1; bounding box: 29×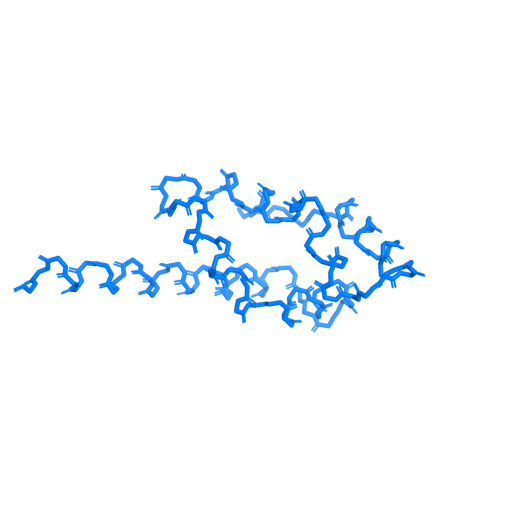27×42 Å

Secondary structure (DSSP, 8-state):
-PPP-HHHHHHHHHHHTTS-HHHHTTGGGHHHHHHHHHHBTTB-HHHHHHHHHTTHHHHHHHHTTSS-HHHHHHHHHHHHHHHHHHHHHHHT-

Sequence (93 aa):
MIPEPVEIKEEIRRMMGVMDEKLAVWYGNKLQSYIYKEVKGMIDWRSFLELMSKRTQELLRWVREEVKWEDLLRLIEEDLRKKERADLDSFLR